Protein AF-A0A4Y2UMF6-F1 (afdb_monomer)

Mean predicted aligned error: 9.73 Å

pLDDT: mean 78.76, std 10.43, range [54.09, 93.69]

Sequence (64 aa):
MKDLLKRVLDKAYLSHEEMMTVLCDYEAITNSRPLIYVSENDTDFTPISSSMFIQDIREWAVPD

Solvent-accessible surface area (backbone atoms only — not comparable to full-atom values): 4130 Å² total; per-residue (Å²): 102,75,64,52,54,49,65,72,43,69,85,66,85,65,53,74,67,55,48,50,51,53,49,50,55,50,48,49,58,58,24,68,40,56,77,48,81,74,68,94,51,92,87,55,78,82,51,53,26,55,40,79,74,73,47,80,82,72,77,73,76,73,82,130

Secondary structure (DSSP, 8-state):
-HHHHHHHHTT----HHHHHHHHHHHHHHHHTSBSS---SSTTSPPPPBTHHHHS---------

Radius of gyration: 16.61 Å; Cα contacts (8 Å, |Δi|>4): 29; chains: 1; bounding box: 47×25×40 Å

Organism: Araneus ventricosus (NCBI:txid182803)

Structure (mmCIF, N/CA/C/O backbone):
data_AF-A0A4Y2UMF6-F1
#
_entry.id   AF-A0A4Y2UMF6-F1
#
loop_
_atom_site.group_PDB
_atom_site.id
_atom_site.type_symbol
_atom_site.label_atom_id
_atom_site.label_alt_id
_atom_site.label_comp_id
_atom_site.label_asym_id
_atom_site.label_entity_id
_atom_site.label_seq_id
_atom_site.pdbx_PDB_ins_code
_atom_site.Cartn_x
_atom_site.Cartn_y
_atom_site.Cartn_z
_atom_site.occupancy
_atom_site.B_iso_or_equiv
_atom_site.auth_seq_id
_atom_site.auth_comp_id
_atom_site.auth_asym_id
_atom_site.auth_atom_id
_atom_site.pdbx_PDB_model_num
ATOM 1 N N 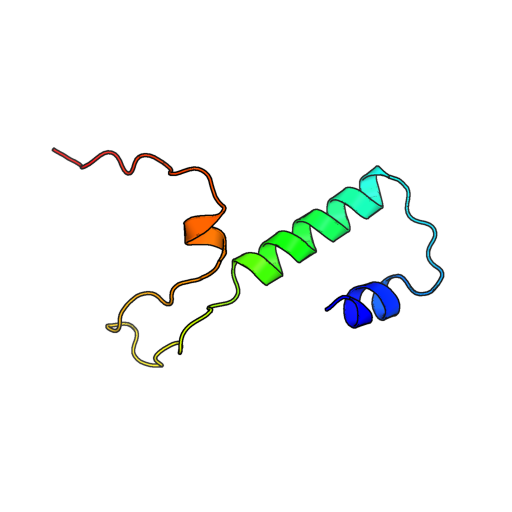. MET A 1 1 ? -6.628 7.629 -3.485 1.00 67.75 1 MET A N 1
ATOM 2 C CA . MET A 1 1 ? -6.046 6.766 -2.429 1.00 67.75 1 MET A CA 1
ATOM 3 C C . MET A 1 1 ? -6.327 7.298 -1.027 1.00 67.75 1 MET A C 1
ATOM 5 O O . MET A 1 1 ? -6.946 6.587 -0.250 1.00 67.75 1 MET A O 1
ATOM 9 N N . LYS A 1 2 ? -6.022 8.570 -0.736 1.00 73.44 2 LYS A N 1
ATOM 10 C CA . LYS A 1 2 ? -6.557 9.281 0.442 1.00 73.44 2 LYS A CA 1
ATOM 11 C C . LYS A 1 2 ? -8.083 9.140 0.576 1.00 73.44 2 LYS A C 1
ATOM 13 O O . LYS A 1 2 ? -8.587 8.895 1.663 1.00 73.44 2 LYS A O 1
ATOM 18 N N . ASP A 1 3 ? -8.806 9.200 -0.541 1.00 81.19 3 ASP A N 1
ATOM 19 C CA . ASP A 1 3 ? -10.259 8.981 -0.580 1.00 81.19 3 ASP A CA 1
ATOM 20 C C . ASP A 1 3 ? -10.672 7.525 -0.337 1.00 81.19 3 ASP A C 1
ATOM 22 O O . ASP A 1 3 ? -11.760 7.286 0.170 1.00 81.19 3 ASP A O 1
ATOM 26 N N . LEU A 1 4 ? -9.809 6.553 -0.657 1.00 78.44 4 LEU A N 1
ATOM 27 C CA . LEU A 1 4 ? -10.063 5.134 -0.396 1.00 78.44 4 LEU A CA 1
ATOM 28 C C . LEU A 1 4 ? -9.920 4.842 1.098 1.00 78.44 4 LEU A C 1
ATOM 30 O O . LEU A 1 4 ? -10.839 4.290 1.684 1.00 78.44 4 LEU A O 1
ATOM 34 N N . LEU A 1 5 ? -8.833 5.307 1.722 1.00 80.38 5 LEU A N 1
ATOM 35 C CA . LEU A 1 5 ? -8.654 5.253 3.177 1.00 80.38 5 LEU A CA 1
ATOM 36 C C . LEU A 1 5 ? -9.804 5.966 3.891 1.00 80.38 5 LEU A C 1
ATOM 38 O O . LEU A 1 5 ? -10.407 5.407 4.798 1.00 80.38 5 LEU A O 1
ATOM 42 N N . LYS A 1 6 ? -10.185 7.160 3.424 1.00 84.06 6 LYS A N 1
ATOM 43 C CA . LYS A 1 6 ? -11.330 7.895 3.972 1.00 84.06 6 LYS A CA 1
ATOM 44 C C . LYS A 1 6 ? -12.645 7.119 3.841 1.00 84.06 6 LYS A C 1
ATOM 46 O O . LYS A 1 6 ? -13.461 7.187 4.749 1.00 84.06 6 LYS A O 1
ATOM 51 N N . ARG A 1 7 ? -12.856 6.391 2.741 1.00 82.44 7 ARG A N 1
ATOM 52 C CA . ARG A 1 7 ? -14.072 5.597 2.506 1.00 82.44 7 ARG A CA 1
ATOM 53 C C . ARG A 1 7 ? -14.090 4.281 3.286 1.00 82.44 7 ARG A C 1
ATOM 55 O O . ARG A 1 7 ? -15.163 3.838 3.668 1.00 82.44 7 ARG A O 1
ATOM 62 N N . VAL A 1 8 ? -12.929 3.658 3.482 1.00 78.31 8 VAL A N 1
ATOM 63 C CA . VAL A 1 8 ? -12.779 2.392 4.215 1.00 78.31 8 VAL A CA 1
ATOM 64 C C . VAL A 1 8 ? -12.827 2.626 5.722 1.00 78.31 8 VAL A C 1
ATOM 66 O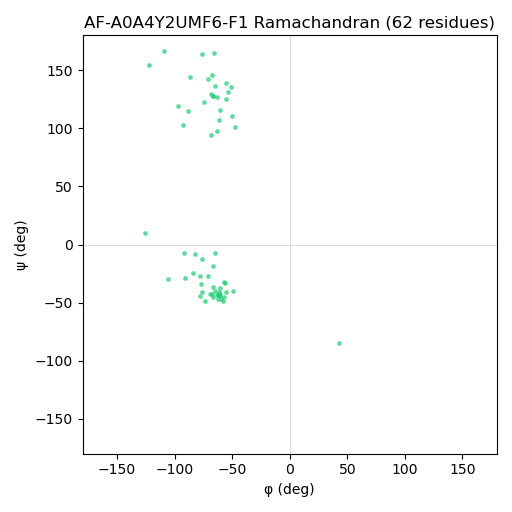 O . VAL A 1 8 ? -13.514 1.889 6.420 1.00 78.31 8 VAL A O 1
ATOM 69 N N . LEU A 1 9 ? -12.139 3.658 6.223 1.00 82.62 9 LEU A N 1
ATOM 70 C CA . LEU A 1 9 ? -12.187 4.002 7.641 1.00 82.62 9 LEU A CA 1
ATOM 71 C C . LEU A 1 9 ? -13.491 4.710 8.007 1.00 82.62 9 LEU A C 1
ATOM 73 O O . LEU A 1 9 ? -14.028 4.403 9.056 1.00 82.62 9 LEU A O 1
ATOM 77 N N . ASP A 1 10 ? -14.008 5.621 7.177 1.00 83.25 10 ASP A N 1
ATOM 78 C CA . ASP A 1 10 ? -15.232 6.418 7.391 1.00 83.25 10 ASP A CA 1
ATOM 79 C C . ASP A 1 10 ? -15.404 6.991 8.819 1.00 83.25 10 ASP A C 1
ATOM 81 O O . ASP A 1 10 ? -15.032 8.139 9.071 1.00 83.25 10 ASP A O 1
ATOM 85 N N . LYS A 1 11 ? -15.955 6.200 9.754 1.00 79.25 11 LYS A N 1
ATOM 86 C CA . LYS A 1 11 ? -16.179 6.522 11.180 1.00 79.25 11 LYS A CA 1
ATOM 87 C C . LYS A 1 11 ? -15.580 5.505 12.163 1.00 79.25 11 LYS A C 1
ATOM 89 O O . LYS A 1 11 ? -15.889 5.541 13.353 1.00 79.25 11 LYS A O 1
ATOM 94 N N . ALA A 1 12 ? -14.768 4.573 11.683 1.00 82.38 12 ALA A N 1
ATOM 95 C CA . ALA A 1 12 ? -14.082 3.594 12.504 1.00 82.38 12 ALA A CA 1
ATOM 96 C C . ALA A 1 12 ? -13.017 4.283 13.366 1.00 82.38 12 ALA A C 1
ATOM 98 O O . ALA A 1 12 ? -12.179 5.038 12.871 1.00 82.38 12 ALA A O 1
ATOM 99 N N . TYR A 1 13 ? -13.043 3.989 14.663 1.00 81.56 13 TYR A N 1
ATOM 100 C CA . TYR A 1 13 ? -11.977 4.359 15.583 1.00 81.56 13 TYR A CA 1
ATOM 101 C C . TYR A 1 13 ? -11.009 3.189 15.664 1.00 81.56 13 TYR A C 1
ATOM 103 O O . TYR A 1 13 ? -11.298 2.176 16.298 1.00 81.56 13 TYR A O 1
ATOM 111 N N . LEU A 1 14 ? -9.882 3.321 14.975 1.00 85.69 14 LEU A N 1
ATOM 112 C CA . LEU A 1 14 ? -8.808 2.342 15.029 1.00 85.69 14 LEU A CA 1
ATOM 113 C C . LEU A 1 14 ? -7.893 2.660 16.208 1.00 85.69 14 LEU A C 1
ATOM 115 O O . LEU A 1 14 ? -7.636 3.826 16.522 1.00 85.69 14 LEU A O 1
ATOM 119 N N . SER A 1 15 ? -7.379 1.614 16.847 1.00 90.12 15 SER A N 1
ATOM 120 C CA . SER A 1 15 ? -6.235 1.770 17.735 1.00 90.12 15 SER A CA 1
ATOM 121 C C . SER A 1 15 ? -5.010 2.187 16.914 1.00 90.12 15 SER A C 1
ATOM 123 O O . SER A 1 15 ? -4.983 2.069 15.686 1.00 90.12 15 SER A O 1
ATOM 125 N N . HIS A 1 16 ? -3.971 2.666 17.593 1.00 89.44 16 HIS A N 1
ATOM 126 C CA . HIS A 1 16 ? -2.714 3.006 16.930 1.00 89.44 16 HIS A CA 1
ATOM 127 C C . HIS A 1 16 ? -2.144 1.820 16.130 1.00 89.44 16 HIS A C 1
ATOM 129 O O . HIS A 1 16 ? -1.675 1.998 15.011 1.00 89.44 16 HIS A O 1
ATOM 135 N N . GLU A 1 17 ? -2.222 0.610 16.686 1.00 93.69 17 GLU A N 1
ATOM 136 C CA . GLU A 1 17 ? -1.691 -0.610 16.071 1.00 93.69 17 GLU A CA 1
ATOM 137 C C . GLU A 1 17 ? -2.488 -1.032 14.828 1.00 93.69 17 GLU A C 1
ATOM 139 O O . GLU A 1 17 ? -1.911 -1.321 13.779 1.00 93.69 17 GLU A O 1
ATOM 144 N N . GLU A 1 18 ? -3.817 -0.957 14.903 1.00 89.19 18 GLU A N 1
ATOM 145 C CA . GLU A 1 18 ? -4.699 -1.218 13.763 1.00 89.19 18 GLU A CA 1
ATOM 146 C C . GLU A 1 18 ? -4.470 -0.198 12.640 1.00 89.19 18 GLU A C 1
ATOM 148 O O . GLU A 1 18 ? -4.347 -0.557 11.470 1.00 89.19 18 GLU A O 1
ATOM 153 N N . MET A 1 19 ? -4.340 1.087 12.986 1.00 89.12 19 MET A N 1
ATOM 154 C CA . MET A 1 19 ? -4.061 2.130 12.000 1.00 89.12 19 MET A CA 1
ATOM 155 C C . MET A 1 19 ? -2.688 1.948 11.348 1.00 89.12 19 MET A C 1
ATOM 157 O O . MET A 1 19 ? -2.565 2.112 10.135 1.00 89.12 19 MET A O 1
ATOM 161 N N . MET A 1 20 ? -1.672 1.570 12.126 1.00 89.94 20 MET A N 1
ATOM 162 C CA . MET A 1 20 ? -0.337 1.267 11.609 1.00 89.94 20 MET A CA 1
ATOM 163 C C . MET A 1 20 ? -0.374 0.096 10.623 1.00 89.94 20 MET A C 1
ATOM 165 O O . MET A 1 20 ? 0.223 0.168 9.552 1.00 89.94 20 MET A O 1
ATOM 169 N N . THR A 1 21 ? -1.131 -0.950 10.949 1.00 91.06 21 THR A N 1
ATOM 170 C CA . THR A 1 21 ? -1.302 -2.127 10.090 1.00 91.06 21 THR A CA 1
ATOM 171 C C . THR A 1 21 ? -1.962 -1.756 8.761 1.00 91.06 21 THR A C 1
ATOM 173 O O . THR A 1 21 ? -1.445 -2.101 7.699 1.00 91.06 21 THR A O 1
ATOM 176 N N . VAL A 1 22 ? -3.050 -0.977 8.800 1.00 89.00 22 VAL A N 1
ATOM 177 C CA . VAL A 1 22 ? -3.744 -0.495 7.592 1.00 89.00 22 VAL A CA 1
ATOM 178 C C . V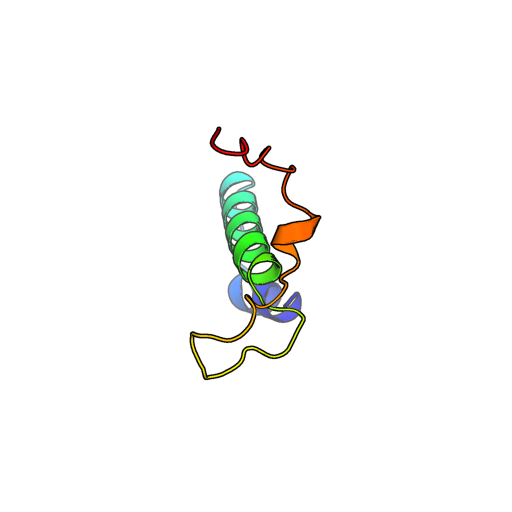AL A 1 22 ? -2.837 0.386 6.729 1.00 89.00 22 VAL A C 1
ATOM 180 O O . VAL A 1 22 ? -2.854 0.281 5.503 1.00 89.00 22 VAL A O 1
ATOM 183 N N . LEU A 1 23 ? -2.039 1.259 7.347 1.00 87.81 23 LEU A N 1
ATOM 184 C CA . LEU A 1 23 ? -1.093 2.110 6.624 1.00 87.81 23 LEU A CA 1
ATOM 185 C C . LEU A 1 23 ? 0.035 1.301 5.976 1.00 87.81 23 LEU A C 1
ATOM 187 O O . LEU A 1 23 ? 0.432 1.630 4.863 1.00 87.81 23 LEU A O 1
ATOM 191 N N . CYS A 1 24 ? 0.511 0.244 6.634 1.00 88.88 24 CYS A N 1
ATOM 192 C CA . CYS A 1 24 ? 1.555 -0.632 6.107 1.00 88.88 24 CYS A CA 1
ATOM 193 C C . CYS A 1 24 ? 1.071 -1.415 4.875 1.00 88.88 24 CYS A C 1
ATOM 195 O O . CYS A 1 24 ? 1.742 -1.435 3.844 1.00 88.88 24 CYS A O 1
ATOM 197 N N . ASP A 1 25 ? -0.137 -1.985 4.940 1.00 88.38 25 ASP A N 1
ATOM 198 C CA . ASP A 1 25 ? -0.764 -2.658 3.794 1.00 88.38 25 ASP A CA 1
ATOM 199 C C . ASP A 1 25 ? -0.972 -1.686 2.620 1.00 88.38 25 ASP A C 1
ATOM 201 O O . ASP A 1 25 ? -0.620 -1.958 1.469 1.00 88.38 25 ASP A O 1
ATOM 205 N N . TYR A 1 26 ? -1.446 -0.479 2.931 1.00 86.50 26 TYR A N 1
ATOM 206 C CA . TYR A 1 26 ? -1.616 0.581 1.948 1.00 86.50 26 TYR A CA 1
ATOM 207 C C . TYR A 1 26 ? -0.294 1.020 1.295 1.00 86.50 26 TYR A C 1
ATOM 209 O O . TYR A 1 26 ? -0.238 1.234 0.076 1.00 86.50 26 TYR A O 1
ATOM 217 N N . GLU A 1 27 ? 0.763 1.174 2.091 1.00 88.38 27 GLU A N 1
ATOM 218 C CA . GLU A 1 27 ? 2.099 1.498 1.602 1.00 88.38 27 GLU A CA 1
ATOM 219 C C . GLU A 1 27 ? 2.590 0.410 0.646 1.00 88.38 27 GLU A C 1
ATOM 221 O O . GLU A 1 27 ? 3.028 0.736 -0.457 1.00 88.38 27 GLU A O 1
ATOM 226 N N . ALA A 1 28 ? 2.443 -0.865 1.014 1.00 87.06 28 ALA A N 1
ATOM 227 C CA . ALA A 1 28 ? 2.834 -1.989 0.172 1.00 87.06 28 ALA A CA 1
ATOM 228 C C . ALA A 1 28 ? 2.106 -1.964 -1.181 1.00 87.06 28 ALA A C 1
ATOM 230 O O . ALA A 1 28 ? 2.751 -2.014 -2.226 1.00 87.06 28 ALA A O 1
ATOM 231 N N . ILE A 1 29 ? 0.780 -1.784 -1.191 1.00 87.19 29 ILE A N 1
ATOM 232 C CA . ILE A 1 29 ? -0.012 -1.714 -2.432 1.00 87.19 29 ILE A CA 1
ATOM 233 C C . ILE A 1 29 ? 0.431 -0.540 -3.312 1.00 87.19 29 ILE A C 1
ATOM 235 O O . ILE A 1 29 ? 0.558 -0.675 -4.531 1.00 87.19 29 ILE A O 1
ATOM 239 N N . THR A 1 30 ? 0.662 0.624 -2.706 1.00 86.75 30 THR A N 1
ATOM 240 C CA . THR A 1 30 ? 1.075 1.832 -3.431 1.00 86.75 30 THR A CA 1
ATOM 241 C C . THR A 1 30 ? 2.478 1.674 -4.003 1.00 86.75 30 THR A C 1
ATOM 243 O O . THR A 1 30 ? 2.724 2.036 -5.153 1.00 86.75 30 THR A O 1
ATOM 246 N N . ASN A 1 31 ? 3.387 1.103 -3.218 1.00 87.44 31 ASN A N 1
ATOM 247 C CA . ASN A 1 31 ? 4.786 0.966 -3.583 1.00 87.44 31 ASN A CA 1
ATOM 248 C C . ASN A 1 31 ? 5.034 -0.183 -4.557 1.00 87.44 31 ASN A C 1
ATOM 250 O O . ASN A 1 31 ? 5.974 -0.085 -5.340 1.00 87.44 31 ASN A O 1
ATOM 254 N N . SER A 1 32 ? 4.200 -1.224 -4.567 1.00 84.56 32 SER A N 1
ATOM 255 C CA . SER A 1 32 ? 4.234 -2.308 -5.558 1.00 84.56 32 SER A CA 1
ATOM 256 C C . SER A 1 32 ? 3.523 -1.961 -6.866 1.00 84.56 32 SER A C 1
ATOM 258 O O . SER A 1 32 ? 3.597 -2.727 -7.827 1.00 84.56 32 SER A O 1
ATOM 260 N N . ARG A 1 33 ? 2.821 -0.821 -6.925 1.00 86.62 33 ARG A N 1
ATOM 261 C CA . ARG A 1 33 ? 2.144 -0.392 -8.143 1.00 86.62 33 ARG A CA 1
ATOM 262 C C . ARG A 1 33 ? 3.159 0.134 -9.172 1.00 86.62 33 ARG A C 1
ATOM 264 O O . ARG A 1 33 ? 3.827 1.134 -8.901 1.00 86.62 33 ARG A O 1
ATOM 271 N N . PRO A 1 34 ? 3.198 -0.442 -10.384 1.00 85.12 34 PRO A N 1
ATOM 272 C CA . PRO A 1 34 ? 4.159 -0.048 -11.403 1.00 85.12 34 PRO A CA 1
ATOM 273 C C . PRO A 1 34 ? 3.928 1.394 -11.872 1.00 85.12 34 PRO A C 1
ATOM 275 O O . PRO A 1 34 ? 2.794 1.829 -12.099 1.00 85.12 34 PRO A O 1
ATOM 278 N N . LEU A 1 35 ? 5.032 2.132 -11.997 1.00 83.94 35 LEU A N 1
ATOM 279 C CA . LEU A 1 35 ? 5.092 3.516 -12.472 1.00 83.94 35 LEU A CA 1
ATOM 280 C C . LEU A 1 35 ? 5.137 3.600 -13.998 1.00 83.94 35 LEU A C 1
ATOM 282 O O . LEU A 1 35 ? 4.757 4.618 -14.574 1.00 83.94 35 LEU A O 1
ATOM 286 N N . ILE A 1 36 ? 5.614 2.534 -14.637 1.00 81.94 36 ILE A N 1
ATOM 287 C CA . ILE A 1 36 ? 5.691 2.406 -16.089 1.00 81.94 36 ILE A CA 1
ATOM 288 C C . ILE A 1 36 ? 4.681 1.381 -16.598 1.00 81.94 36 ILE A C 1
ATOM 290 O O . ILE A 1 36 ? 4.098 0.614 -15.830 1.00 81.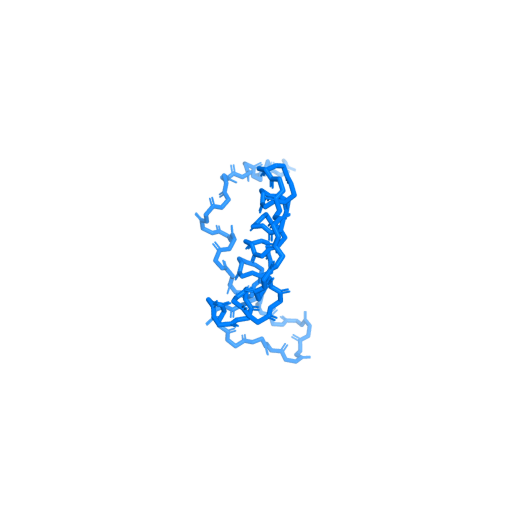94 36 ILE A O 1
ATOM 294 N N . TYR A 1 37 ? 4.476 1.385 -17.913 1.00 79.56 37 TYR A N 1
ATOM 295 C CA . TYR A 1 37 ? 3.651 0.397 -18.593 1.00 79.56 37 TYR A CA 1
ATOM 296 C C . TYR A 1 37 ? 4.115 -1.027 -18.255 1.00 79.5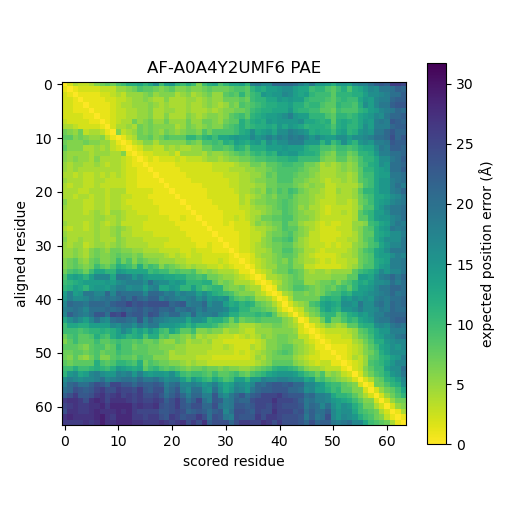6 37 TYR A C 1
ATOM 298 O O . TYR A 1 37 ? 5.305 -1.332 -18.337 1.00 79.56 37 TYR A O 1
ATOM 306 N N . VAL A 1 38 ? 3.164 -1.881 -17.874 1.00 76.31 38 VAL A N 1
ATOM 307 C CA . VAL A 1 38 ? 3.387 -3.319 -17.703 1.00 76.31 38 VAL 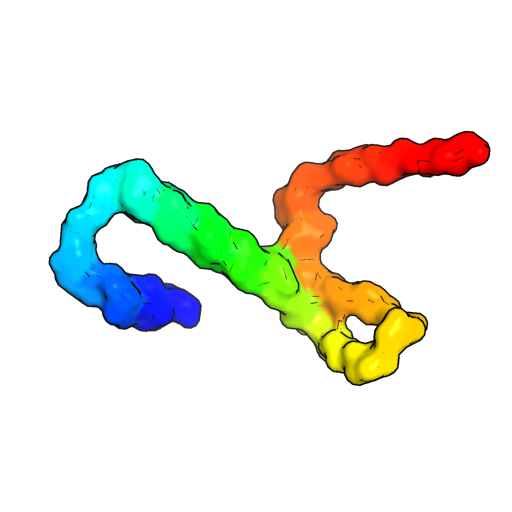A CA 1
ATOM 308 C C . VAL A 1 38 ? 3.129 -3.962 -19.056 1.00 76.31 38 VAL A C 1
ATOM 310 O O . VAL A 1 38 ? 2.005 -3.892 -19.552 1.00 76.31 38 VAL A O 1
ATOM 313 N N . SER A 1 39 ? 4.163 -4.537 -19.668 1.00 76.38 39 SER A N 1
ATOM 314 C CA . SER A 1 39 ? 3.988 -5.301 -20.905 1.00 76.38 39 SER A CA 1
ATOM 315 C C . SER A 1 39 ? 3.197 -6.580 -20.635 1.00 76.38 39 SER A C 1
ATOM 317 O O . SER A 1 39 ? 3.336 -7.190 -19.578 1.00 76.38 39 SER A O 1
ATOM 319 N N . GLU A 1 40 ? 2.378 -6.995 -21.602 1.00 75.56 40 GLU A N 1
ATOM 320 C CA . GLU A 1 40 ? 1.639 -8.267 -21.558 1.00 75.56 40 GLU A CA 1
ATOM 321 C C . GLU A 1 40 ? 2.538 -9.474 -21.861 1.00 75.56 40 GLU A C 1
ATOM 323 O O . GLU A 1 40 ? 2.141 -10.621 -21.662 1.00 75.56 40 GLU A O 1
ATOM 328 N N . ASN A 1 41 ? 3.746 -9.224 -22.366 1.00 76.44 41 ASN A N 1
ATOM 329 C CA . ASN A 1 41 ? 4.704 -10.253 -22.714 1.00 76.44 41 ASN A CA 1
ATOM 330 C C . ASN A 1 41 ? 5.706 -10.448 -21.564 1.00 76.44 41 ASN A C 1
ATOM 332 O O . ASN A 1 41 ? 6.457 -9.544 -21.211 1.00 76.44 41 ASN A O 1
ATOM 336 N N . ASP A 1 42 ? 5.739 -11.657 -21.004 1.00 65.19 42 ASP A N 1
ATOM 337 C CA . ASP A 1 4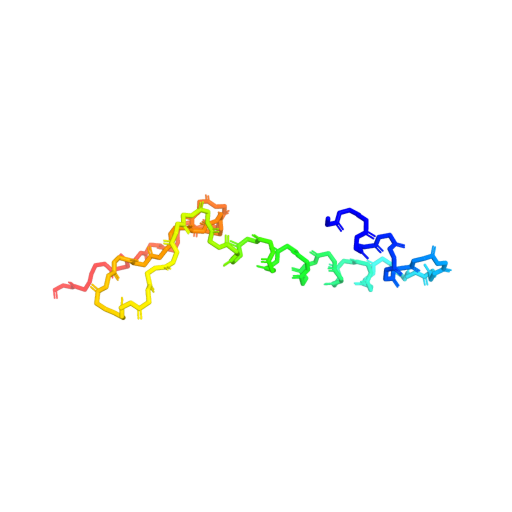2 ? 6.556 -12.038 -19.834 1.00 65.19 42 ASP A CA 1
ATOM 338 C C . ASP A 1 42 ? 8.081 -11.973 -20.088 1.00 65.19 42 ASP A C 1
ATOM 340 O O . ASP A 1 42 ? 8.883 -12.144 -19.176 1.00 65.19 42 ASP A O 1
ATOM 344 N N . THR A 1 43 ? 8.503 -11.745 -21.339 1.00 68.38 43 THR A N 1
ATOM 345 C CA . THR A 1 43 ? 9.914 -11.524 -21.714 1.00 68.38 43 THR A CA 1
ATOM 346 C C . THR A 1 43 ? 10.328 -10.050 -21.710 1.00 68.38 43 THR A C 1
ATOM 348 O O . THR A 1 43 ? 11.507 -9.758 -21.910 1.00 68.38 43 THR A O 1
ATOM 351 N N . ASP A 1 44 ? 9.391 -9.118 -21.526 1.00 66.44 44 ASP A N 1
ATOM 352 C CA . ASP A 1 44 ? 9.702 -7.694 -21.405 1.00 66.44 44 ASP A CA 1
ATOM 353 C C . ASP A 1 44 ? 10.283 -7.334 -20.033 1.00 66.44 44 ASP A C 1
ATOM 355 O O . ASP A 1 44 ? 10.199 -8.078 -19.058 1.00 66.44 44 ASP A O 1
ATOM 359 N N . PHE A 1 45 ? 10.887 -6.147 -19.967 1.00 68.25 45 PHE A N 1
ATOM 360 C CA . PHE A 1 45 ? 11.511 -5.617 -18.760 1.00 68.25 45 PHE A CA 1
ATOM 361 C C . PHE A 1 45 ? 10.543 -5.565 -17.572 1.00 68.25 45 PHE A C 1
ATOM 363 O O . PHE A 1 45 ? 9.398 -5.125 -17.703 1.00 68.25 45 PHE A O 1
ATOM 370 N N . THR A 1 46 ? 11.043 -5.932 -16.387 1.00 74.44 46 THR A N 1
ATOM 371 C CA . THR A 1 46 ? 10.294 -5.818 -15.132 1.00 74.44 46 THR A CA 1
ATOM 372 C C . THR A 1 46 ? 9.820 -4.377 -14.939 1.00 74.44 46 THR A C 1
ATOM 374 O O . THR A 1 46 ? 10.645 -3.454 -14.964 1.00 74.44 46 THR A O 1
ATOM 377 N N . PRO A 1 47 ? 8.513 -4.150 -14.730 1.00 77.69 47 PRO A N 1
ATOM 378 C CA . PRO A 1 47 ? 7.993 -2.807 -14.604 1.00 77.69 47 PRO A CA 1
ATOM 379 C C . PRO A 1 47 ? 8.529 -2.151 -13.330 1.00 77.69 47 PRO A C 1
ATOM 381 O O . PRO A 1 47 ? 8.441 -2.694 -12.228 1.00 77.69 47 PRO A O 1
ATOM 384 N N . ILE A 1 48 ? 9.090 -0.957 -13.498 1.00 83.06 48 ILE A N 1
ATOM 385 C CA . ILE A 1 48 ? 9.647 -0.168 -12.405 1.00 83.06 48 ILE A CA 1
ATOM 386 C C . ILE A 1 48 ? 8.512 0.278 -11.482 1.00 83.06 48 ILE A C 1
ATOM 388 O O . ILE A 1 48 ? 7.538 0.889 -11.928 1.00 83.06 48 ILE A O 1
ATOM 392 N N . SER A 1 49 ? 8.667 0.010 -10.188 1.00 85.56 49 SER A N 1
ATOM 393 C CA . SER A 1 49 ? 7.721 0.383 -9.136 1.00 85.56 49 SER A CA 1
ATOM 394 C C . SER A 1 49 ? 8.400 1.245 -8.073 1.00 85.56 49 SER A C 1
ATOM 396 O O . SER A 1 49 ? 9.610 1.137 -7.877 1.00 85.56 49 SER A O 1
ATOM 398 N N . SER A 1 50 ? 7.648 2.080 -7.348 1.00 84.75 50 SER A N 1
ATOM 399 C CA . SER A 1 50 ? 8.212 2.962 -6.307 1.00 84.75 50 SER A CA 1
ATOM 400 C C . SER A 1 50 ? 8.983 2.200 -5.223 1.00 84.75 50 SER A C 1
ATOM 402 O 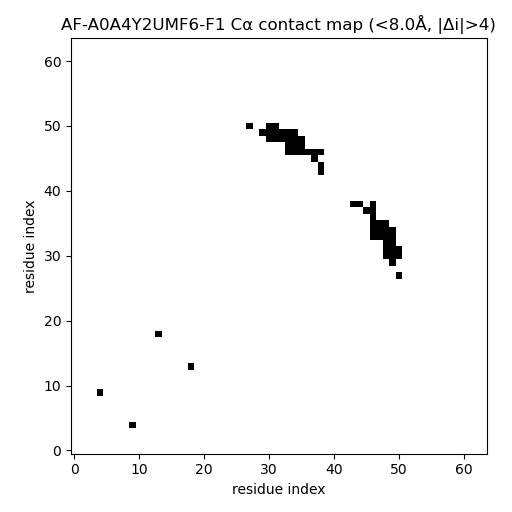O . SER A 1 50 ? 9.979 2.706 -4.709 1.00 84.75 50 SER A O 1
ATOM 404 N N . SER A 1 51 ? 8.578 0.964 -4.907 1.00 85.81 51 SER A N 1
ATOM 405 C CA . SER A 1 51 ? 9.269 0.095 -3.949 1.00 85.81 51 SER A CA 1
ATOM 406 C C . SER A 1 51 ? 10.735 -0.139 -4.307 1.00 85.81 51 SER A C 1
ATOM 408 O O . SER A 1 51 ? 11.549 -0.228 -3.399 1.00 85.81 51 SER A O 1
ATOM 410 N N . MET A 1 52 ? 11.093 -0.176 -5.596 1.00 83.06 52 MET A N 1
ATOM 411 C CA . MET A 1 52 ? 12.481 -0.381 -6.036 1.00 83.06 52 MET A CA 1
ATOM 412 C C . MET A 1 52 ? 13.419 0.774 -5.662 1.00 83.06 52 MET A C 1
ATOM 414 O O . MET A 1 52 ? 14.628 0.580 -5.670 1.00 83.06 52 MET A O 1
ATOM 418 N N . PHE A 1 53 ? 12.885 1.956 -5.339 1.00 81.75 53 PHE A N 1
ATOM 419 C CA . PHE A 1 53 ? 13.683 3.124 -4.946 1.00 81.75 53 PHE A CA 1
ATOM 420 C C . PHE A 1 53 ? 13.618 3.429 -3.451 1.00 81.75 53 PHE A C 1
ATOM 422 O O . PHE A 1 53 ? 14.544 4.023 -2.910 1.00 81.75 53 PHE A O 1
ATOM 429 N N . ILE A 1 54 ? 12.494 3.099 -2.809 1.00 80.94 54 ILE A N 1
ATOM 430 C CA . ILE A 1 54 ? 12.229 3.446 -1.407 1.00 80.94 54 ILE A CA 1
ATOM 431 C C . ILE A 1 54 ? 12.701 2.333 -0.463 1.00 80.94 54 ILE A C 1
ATOM 433 O O . ILE A 1 54 ? 13.058 2.618 0.678 1.00 80.94 54 ILE A O 1
ATOM 437 N N . GLN A 1 55 ? 12.706 1.073 -0.913 1.00 74.12 55 GLN A N 1
ATOM 438 C CA . GLN A 1 55 ? 13.241 -0.026 -0.110 1.00 74.12 55 GLN A CA 1
ATOM 439 C C . GLN A 1 55 ? 14.765 0.074 -0.017 1.00 74.12 55 GLN A C 1
ATOM 441 O O . GLN A 1 55 ? 15.429 0.435 -0.989 1.00 74.12 55 GLN A O 1
ATOM 446 N N . ASP A 1 56 ? 15.300 -0.270 1.158 1.00 65.62 56 ASP A N 1
ATOM 447 C CA . ASP A 1 56 ? 16.740 -0.391 1.382 1.00 65.62 56 ASP A CA 1
ATOM 448 C C . ASP A 1 56 ? 17.344 -1.279 0.288 1.00 65.62 56 ASP A C 1
ATOM 450 O O . ASP A 1 56 ? 16.749 -2.305 -0.077 1.00 65.62 56 ASP A O 1
ATOM 454 N N . ILE A 1 57 ? 18.484 -0.862 -0.270 1.00 61.91 57 ILE A N 1
ATOM 455 C CA . ILE A 1 57 ? 19.168 -1.618 -1.316 1.00 61.91 57 ILE A CA 1
ATOM 456 C C . ILE A 1 57 ? 19.561 -2.942 -0.668 1.00 61.91 57 ILE A C 1
ATOM 458 O O . ILE A 1 57 ? 20.571 -3.024 0.025 1.00 61.91 57 ILE A O 1
ATOM 462 N N . ARG A 1 58 ? 18.769 -3.999 -0.878 1.00 59.53 58 ARG A N 1
ATOM 463 C CA . ARG A 1 58 ? 19.257 -5.347 -0.608 1.00 59.53 58 ARG A CA 1
ATOM 464 C C . ARG A 1 58 ? 20.431 -5.504 -1.545 1.00 59.53 58 ARG A C 1
ATOM 466 O O . ARG A 1 58 ? 20.222 -5.565 -2.754 1.00 59.53 58 ARG A O 1
ATOM 473 N N . GLU A 1 59 ? 21.637 -5.480 -0.989 1.00 55.09 59 GLU A N 1
ATOM 474 C CA . GLU A 1 59 ? 22.855 -5.839 -1.691 1.00 55.09 59 GLU A CA 1
ATOM 475 C C . GLU A 1 59 ? 22.549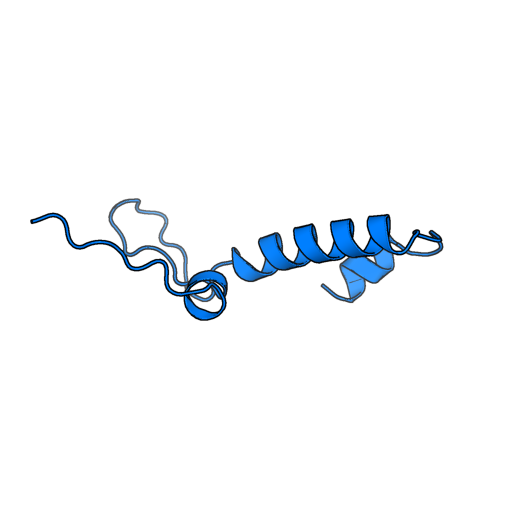 -7.163 -2.390 1.00 55.09 59 GLU A C 1
ATOM 477 O O . GLU A 1 59 ? 22.432 -8.212 -1.754 1.00 55.09 59 GLU A O 1
ATOM 482 N N . TRP A 1 60 ? 22.276 -7.105 -3.694 1.00 56.69 60 TRP A N 1
ATOM 483 C CA . TRP A 1 60 ? 22.192 -8.306 -4.494 1.00 56.69 60 TRP A CA 1
ATOM 484 C C . TRP A 1 60 ? 23.624 -8.799 -4.513 1.00 56.69 60 TRP A C 1
ATOM 486 O O . TRP A 1 60 ? 24.444 -8.276 -5.269 1.00 56.69 60 TRP A O 1
ATOM 496 N N . ALA A 1 61 ? 23.950 -9.706 -3.590 1.00 54.09 61 ALA A N 1
ATOM 497 C CA . ALA A 1 61 ? 25.213 -10.409 -3.607 1.00 54.09 61 ALA A CA 1
ATOM 498 C C . ALA A 1 61 ? 25.359 -10.946 -5.028 1.00 54.09 61 ALA A C 1
ATOM 500 O O . ALA A 1 61 ? 24.555 -11.766 -5.474 1.00 54.09 61 ALA A O 1
ATOM 501 N N . VAL A 1 62 ? 26.310 -10.380 -5.767 1.00 55.06 62 VAL A N 1
ATOM 502 C CA . VAL A 1 62 ? 26.657 -10.848 -7.100 1.00 55.06 62 VAL A CA 1
ATOM 503 C C . VAL A 1 62 ? 27.114 -12.290 -6.891 1.00 55.06 62 VAL A C 1
ATOM 505 O O . VAL A 1 62 ? 28.067 -12.483 -6.135 1.00 55.06 62 VAL A O 1
ATOM 508 N N . PRO A 1 63 ? 26.417 -13.308 -7.426 1.00 60.97 63 PRO A N 1
ATOM 509 C CA . PRO A 1 63 ? 26.940 -14.660 -7.346 1.00 60.97 63 PRO A CA 1
ATOM 510 C C . PRO A 1 63 ? 28.260 -14.699 -8.131 1.00 60.97 63 PRO A C 1
ATOM 512 O O . PRO A 1 63 ? 28.291 -14.230 -9.271 1.00 60.97 63 PRO A O 1
ATOM 515 N N . ASP A 1 64 ? 29.315 -15.182 -7.467 1.00 55.28 64 ASP A N 1
ATOM 516 C CA . ASP A 1 64 ? 30.662 -15.434 -8.015 1.00 55.28 64 ASP A CA 1
ATOM 517 C C . ASP A 1 64 ? 30.626 -16.216 -9.342 1.00 55.28 64 ASP A C 1
ATOM 519 O O . ASP A 1 64 ? 29.822 -17.177 -9.450 1.00 55.28 64 ASP A O 1
#

Foldseek 3Di:
DVVVCCVVCVPPDDDPVRVVVVVVVVCVVQQPDFPDDDDPDPPDDDGDGNCVVPPDPPPPPDDD